Protein AF-A0A431IFY4-F1 (afdb_monomer_lite)

Sequence (72 aa):
RPPALARPGSPRAGSGRTAGTDAGKAWNDADAEALIDEDPRSYKDIDQVMDDQQDLVAVHHTLSQILNYKGV

Foldseek 3Di:
DDDDDDDPDDPPPVPPPPVDDPPQEDDDPVCCVVCVCVPPVVDDDVVVVCVVCVVPDDDPDDDDDRYDDDDD

pLDDT: mean 70.74, std 19.21, range [40.34, 97.5]

Structure (mmCIF, N/CA/C/O backbone):
data_AF-A0A431IFY4-F1
#
_entry.id   AF-A0A431IFY4-F1
#
loop_
_atom_site.group_PDB
_atom_site.id
_atom_site.type_symbol
_atom_site.label_atom_id
_atom_site.label_alt_id
_atom_site.label_comp_id
_atom_site.label_asym_id
_atom_site.label_entity_id
_atom_site.label_seq_id
_atom_site.pdbx_PDB_ins_code
_atom_site.Cartn_x
_atom_site.Cartn_y
_atom_site.Cartn_z
_atom_site.occupancy
_atom_site.B_iso_or_equiv
_atom_site.auth_seq_id
_atom_site.auth_comp_id
_atom_site.auth_asym_id
_atom_site.auth_atom_id
_atom_site.pdbx_PDB_model_num
ATOM 1 N N . ARG A 1 1 ? -4.676 13.306 28.833 1.00 47.16 1 ARG A N 1
ATOM 2 C CA . ARG A 1 1 ? -4.483 12.327 27.735 1.00 47.16 1 ARG A CA 1
ATOM 3 C C . ARG A 1 1 ? -4.139 10.997 28.400 1.00 47.16 1 ARG A C 1
ATOM 5 O O . ARG A 1 1 ? -3.103 10.971 29.054 1.00 47.16 1 ARG A O 1
ATOM 12 N N . PRO A 1 2 ? -5.013 9.977 28.404 1.00 44.53 2 PRO A N 1
ATOM 13 C CA . PRO A 1 2 ? -4.683 8.713 29.060 1.00 44.53 2 PRO A CA 1
ATOM 14 C C . PRO A 1 2 ? -3.600 7.966 28.254 1.00 44.53 2 PRO A C 1
ATOM 16 O O . PRO A 1 2 ? -3.481 8.208 27.048 1.00 44.53 2 PRO A O 1
ATOM 19 N N . PRO A 1 3 ? -2.782 7.116 28.898 1.00 49.69 3 PRO A N 1
ATOM 20 C CA . PRO A 1 3 ? -1.728 6.359 28.231 1.00 49.69 3 PRO A CA 1
ATOM 21 C C . PRO A 1 3 ? -2.329 5.232 27.379 1.00 49.69 3 PRO A C 1
ATOM 23 O O . PRO A 1 3 ? -3.302 4.594 27.780 1.00 49.69 3 PRO A O 1
ATOM 26 N N . ALA A 1 4 ? -1.748 4.995 26.201 1.00 55.31 4 ALA A N 1
ATOM 27 C CA . ALA A 1 4 ? -2.111 3.877 25.339 1.00 55.31 4 ALA A CA 1
ATOM 28 C C . AL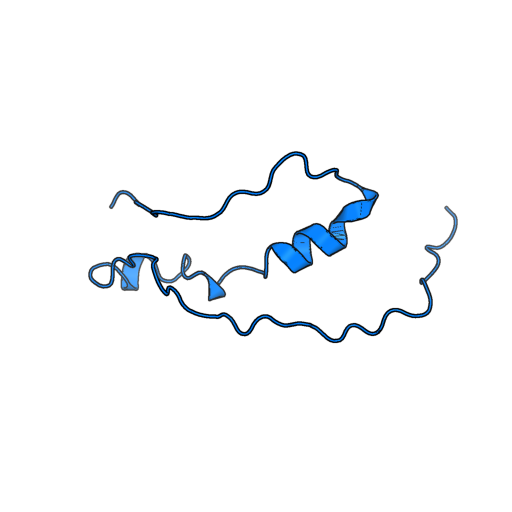A A 1 4 ? -1.877 2.557 26.090 1.00 55.31 4 ALA A C 1
ATOM 30 O O . ALA A 1 4 ? -0.748 2.254 26.479 1.00 55.31 4 ALA A O 1
ATOM 31 N N . LEU A 1 5 ? -2.945 1.787 26.322 1.00 54.84 5 LEU A N 1
ATOM 32 C CA . LEU A 1 5 ? -2.831 0.434 26.854 1.00 54.84 5 LEU A CA 1
ATOM 33 C C . LEU A 1 5 ? -2.066 -0.430 25.844 1.00 54.84 5 LEU A C 1
ATOM 35 O O . LEU A 1 5 ? -2.562 -0.708 24.753 1.00 54.84 5 LEU A O 1
ATOM 39 N N . ALA A 1 6 ? -0.877 -0.888 26.227 1.00 51.50 6 ALA A N 1
ATOM 40 C CA . ALA A 1 6 ? -0.216 -1.995 25.553 1.00 51.50 6 ALA A CA 1
ATOM 41 C C . ALA A 1 6 ? -1.101 -3.246 25.693 1.00 51.50 6 ALA A C 1
ATOM 43 O O . ALA A 1 6 ? -1.384 -3.686 26.809 1.00 51.50 6 ALA A O 1
ATOM 44 N N . ARG A 1 7 ? -1.580 -3.798 24.571 1.00 57.53 7 ARG A N 1
ATOM 45 C CA . ARG A 1 7 ? -2.394 -5.024 24.562 1.00 57.53 7 ARG A CA 1
ATOM 46 C C . ARG A 1 7 ? -1.481 -6.234 24.815 1.00 57.53 7 ARG A C 1
ATOM 48 O O . ARG A 1 7 ? -0.547 -6.435 24.038 1.00 57.53 7 ARG A O 1
ATOM 55 N N . PRO A 1 8 ? -1.718 -7.044 25.862 1.00 45.78 8 PRO A N 1
ATOM 56 C CA . PRO A 1 8 ? -0.910 -8.223 26.126 1.00 45.78 8 PRO A CA 1
ATOM 57 C C . PRO A 1 8 ? -1.410 -9.399 25.280 1.00 45.78 8 PRO A C 1
ATOM 59 O O . PRO A 1 8 ? -2.590 -9.737 25.314 1.00 45.78 8 PRO A O 1
ATOM 62 N N . GLY A 1 9 ? -0.488 -10.035 24.557 1.00 48.69 9 GLY A N 1
ATOM 63 C CA . GLY A 1 9 ? -0.701 -11.342 23.938 1.00 48.69 9 GLY A CA 1
ATOM 64 C C . GLY A 1 9 ? -1.327 -11.308 22.546 1.00 48.69 9 GLY A C 1
ATOM 65 O O . GLY A 1 9 ? -2.512 -11.565 22.379 1.00 48.69 9 GLY A O 1
ATOM 66 N N . SER A 1 10 ? -0.498 -11.120 21.525 1.00 45.78 10 SER A N 1
ATOM 67 C CA . SER A 1 10 ? -0.709 -11.844 20.274 1.00 45.78 10 SER A CA 1
ATOM 68 C C . SER A 1 10 ? 0.647 -12.381 19.834 1.00 45.78 10 SER A C 1
ATOM 70 O O . SER A 1 10 ? 1.605 -11.601 19.779 1.00 45.78 10 SER A O 1
ATOM 72 N N . PRO A 1 11 ? 0.799 -13.692 19.596 1.00 42.12 11 PRO A N 1
ATOM 73 C CA . PRO A 1 11 ? 2.031 -14.210 19.045 1.00 42.12 11 PRO A CA 1
ATOM 74 C C . PRO A 1 11 ? 2.121 -13.657 17.625 1.00 42.12 11 PRO A C 1
ATOM 76 O O . PRO A 1 11 ? 1.480 -14.179 16.719 1.00 42.12 11 PRO A O 1
ATOM 79 N N . ARG A 1 12 ? 2.910 -12.600 17.399 1.00 54.56 12 ARG A N 1
ATOM 80 C CA . ARG A 1 12 ? 3.329 -12.255 16.037 1.00 54.56 12 ARG A CA 1
ATOM 81 C C . ARG A 1 12 ? 4.381 -13.262 15.598 1.00 54.56 12 ARG A C 1
ATOM 83 O O . ARG A 1 12 ? 5.546 -12.943 15.395 1.00 54.56 12 ARG A O 1
ATOM 90 N N . ALA A 1 13 ? 3.934 -14.506 15.426 1.00 44.41 13 ALA A N 1
ATOM 91 C CA . ALA A 1 13 ? 4.380 -15.264 14.285 1.00 44.41 13 ALA A CA 1
ATOM 92 C C . ALA A 1 13 ? 3.998 -14.386 13.098 1.00 44.41 13 ALA A C 1
ATOM 94 O O . ALA A 1 13 ? 2.832 -14.319 12.711 1.00 44.41 13 ALA A O 1
ATOM 95 N N . GLY A 1 14 ? 4.968 -13.629 12.589 1.00 42.34 14 GLY A N 1
ATOM 96 C CA . GLY A 1 14 ? 4.885 -13.189 11.220 1.00 42.34 14 GLY A CA 1
ATOM 97 C C . GLY A 1 14 ? 4.672 -14.465 10.425 1.00 42.34 14 GLY A C 1
ATOM 98 O O . GLY A 1 14 ? 5.622 -15.199 10.162 1.00 42.34 14 GLY A O 1
ATOM 99 N N . SER A 1 15 ? 3.421 -14.742 10.063 1.00 46.25 15 SER A N 1
ATOM 100 C CA . SER A 1 15 ? 3.109 -15.449 8.836 1.00 46.25 15 SER A CA 1
ATOM 101 C C . SER A 1 15 ? 3.589 -14.520 7.730 1.00 46.25 15 SER A C 1
ATOM 103 O O . SER A 1 15 ? 2.798 -13.921 7.006 1.00 46.25 15 SER A O 1
ATOM 105 N N . GLY A 1 16 ? 4.910 -14.348 7.650 1.00 40.34 16 GLY A N 1
ATOM 106 C CA . GLY A 1 16 ? 5.555 -13.887 6.458 1.00 40.34 16 GLY A CA 1
ATOM 107 C C . GLY A 1 16 ? 5.176 -14.946 5.459 1.00 40.34 16 GLY A C 1
ATOM 108 O O . GLY A 1 16 ? 5.776 -16.021 5.424 1.00 40.34 16 GLY A O 1
ATOM 109 N N . ARG A 1 17 ? 4.144 -14.660 4.664 1.00 48.81 17 ARG A N 1
ATOM 110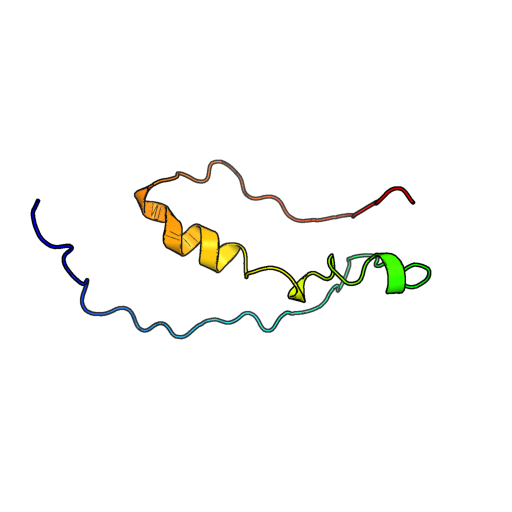 C CA . ARG A 1 17 ? 4.153 -15.180 3.314 1.00 48.81 17 ARG A CA 1
ATOM 111 C C . ARG A 1 17 ? 5.516 -14.761 2.809 1.00 48.81 17 ARG A C 1
ATOM 113 O O . ARG A 1 17 ? 5.798 -13.572 2.677 1.00 48.81 17 ARG A O 1
ATOM 120 N N . THR A 1 18 ? 6.402 -15.743 2.681 1.00 40.97 18 THR A N 1
ATOM 121 C CA . THR A 1 18 ? 7.635 -15.604 1.922 1.00 40.97 18 THR A CA 1
ATOM 122 C C . THR A 1 18 ? 7.258 -14.793 0.699 1.00 40.97 18 THR A C 1
ATOM 124 O O . THR A 1 18 ? 6.298 -15.196 0.042 1.00 40.97 18 THR A O 1
ATOM 127 N N . ALA A 1 19 ? 7.898 -13.642 0.474 1.00 50.19 19 ALA A N 1
ATOM 128 C CA . ALA A 1 19 ? 7.698 -12.838 -0.725 1.00 50.19 19 ALA A CA 1
ATOM 129 C C . ALA A 1 19 ? 7.735 -13.800 -1.920 1.00 50.19 19 ALA A C 1
ATOM 131 O O . ALA A 1 19 ? 8.766 -14.391 -2.234 1.00 50.19 19 ALA A O 1
ATOM 132 N N . GLY A 1 20 ? 6.547 -14.122 -2.420 1.00 42.12 20 GLY A N 1
ATOM 133 C CA . GLY A 1 20 ? 6.251 -15.471 -2.877 1.00 42.12 20 GLY A CA 1
ATOM 134 C C . GLY A 1 20 ? 5.639 -15.397 -4.239 1.00 42.12 20 GLY A C 1
ATOM 135 O O . GLY A 1 20 ? 4.422 -15.455 -4.377 1.00 42.12 20 GLY A O 1
ATOM 136 N N . THR A 1 21 ? 6.548 -15.298 -5.201 1.00 45.44 21 THR A N 1
ATOM 137 C CA . THR A 1 21 ? 6.390 -15.591 -6.619 1.00 45.44 21 THR A CA 1
ATOM 138 C C . THR A 1 21 ? 5.377 -14.738 -7.372 1.00 45.44 21 THR A C 1
ATOM 140 O O . THR A 1 21 ? 4.166 -14.865 -7.216 1.00 45.44 21 THR A O 1
ATOM 143 N N . ASP A 1 22 ? 5.896 -14.002 -8.348 1.00 55.75 22 ASP A N 1
ATOM 144 C CA . ASP A 1 22 ? 5.204 -13.546 -9.558 1.00 55.75 22 ASP A CA 1
ATOM 145 C C . ASP A 1 22 ? 4.694 -14.714 -10.430 1.00 55.75 22 ASP A C 1
ATOM 147 O O . ASP A 1 22 ? 4.638 -14.635 -11.654 1.00 55.75 22 AS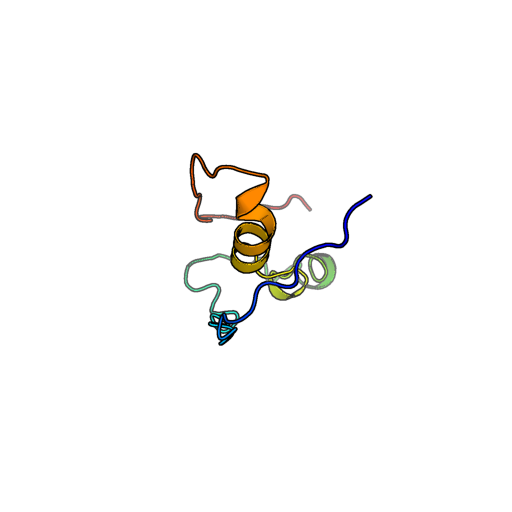P A O 1
ATOM 151 N N . ALA A 1 23 ? 4.305 -15.835 -9.815 1.00 50.94 23 ALA A N 1
ATOM 152 C CA . ALA A 1 23 ? 3.668 -16.947 -10.489 1.00 50.94 23 ALA A CA 1
ATOM 153 C C . ALA A 1 23 ? 2.325 -16.455 -11.048 1.00 50.94 23 ALA A C 1
ATOM 155 O O . ALA A 1 23 ? 1.351 -16.277 -10.318 1.00 50.94 23 ALA A O 1
ATOM 156 N N . GLY A 1 24 ? 2.312 -16.183 -12.354 1.00 52.94 24 GLY A N 1
ATOM 157 C CA . GLY A 1 24 ? 1.164 -15.639 -13.078 1.00 52.94 24 GLY A CA 1
ATOM 158 C C . GLY A 1 24 ? 1.155 -14.117 -13.250 1.00 52.94 24 GLY A C 1
ATOM 159 O O . GLY A 1 24 ? 0.181 -13.601 -13.791 1.00 52.94 24 GLY A O 1
ATOM 160 N N . LYS A 1 25 ? 2.204 -13.391 -12.838 1.00 60.12 25 LYS A N 1
ATOM 161 C CA . LYS A 1 25 ? 2.333 -11.943 -13.065 1.00 60.12 25 LYS A CA 1
ATOM 162 C C . LYS A 1 25 ? 3.444 -11.699 -14.080 1.00 60.12 25 LYS A C 1
ATOM 164 O O . LYS A 1 25 ? 4.590 -12.058 -13.845 1.00 60.12 25 LYS A O 1
ATOM 169 N N . ALA A 1 26 ? 3.101 -11.113 -15.224 1.00 60.22 26 ALA A N 1
ATOM 170 C CA . ALA A 1 26 ? 4.099 -10.711 -16.207 1.00 60.22 26 ALA A CA 1
ATOM 171 C C . ALA A 1 26 ? 4.921 -9.537 -15.650 1.00 60.22 26 ALA A C 1
ATOM 173 O O . ALA A 1 26 ? 4.348 -8.524 -15.242 1.00 60.22 26 ALA A O 1
ATOM 174 N N . TRP A 1 27 ? 6.244 -9.691 -15.630 1.00 65.31 27 TRP A N 1
ATOM 175 C CA . TRP A 1 27 ? 7.202 -8.641 -15.295 1.00 65.31 27 TRP A CA 1
ATOM 176 C C . TRP A 1 27 ? 7.941 -8.206 -16.565 1.00 65.31 27 TRP A C 1
ATOM 178 O O . TRP A 1 27 ? 8.238 -9.034 -17.427 1.00 65.31 27 TRP A O 1
ATOM 188 N N . ASN A 1 28 ? 8.196 -6.904 -16.705 1.00 65.12 28 ASN A N 1
ATOM 189 C CA . ASN A 1 28 ? 8.890 -6.360 -17.868 1.00 65.12 28 ASN A CA 1
ATOM 190 C C . ASN A 1 28 ? 10.408 -6.365 -17.627 1.00 65.12 28 ASN A C 1
ATOM 192 O O . ASN A 1 28 ? 10.991 -5.342 -17.274 1.00 65.12 28 ASN A O 1
ATOM 196 N N . ASP A 1 29 ? 11.036 -7.531 -17.814 1.00 63.50 29 ASP A N 1
ATOM 197 C CA . ASP A 1 29 ? 12.483 -7.726 -17.628 1.00 63.50 29 ASP A CA 1
ATOM 198 C C . ASP A 1 29 ? 13.343 -6.764 -18.470 1.00 63.50 29 ASP A C 1
ATOM 200 O O . ASP A 1 29 ? 14.465 -6.443 -18.083 1.00 63.50 29 ASP A O 1
ATOM 204 N N . ALA A 1 30 ? 12.830 -6.295 -19.614 1.00 68.06 30 ALA A N 1
ATOM 205 C CA . ALA A 1 30 ? 13.579 -5.461 -20.554 1.00 68.06 30 ALA A CA 1
ATOM 206 C C . ALA A 1 30 ? 13.886 -4.051 -20.016 1.00 68.06 30 ALA A C 1
ATOM 208 O O . ALA A 1 30 ? 14.924 -3.493 -20.361 1.00 68.06 30 ALA A O 1
ATOM 209 N N . ASP A 1 31 ? 13.029 -3.517 -19.140 1.00 68.56 31 ASP A N 1
ATOM 210 C CA . ASP A 1 31 ? 13.153 -2.170 -18.564 1.00 68.56 31 ASP A CA 1
ATOM 211 C C . ASP A 1 31 ? 13.451 -2.218 -17.053 1.00 68.56 31 ASP A C 1
ATOM 213 O O . ASP A 1 31 ? 13.235 -1.250 -16.325 1.00 68.56 31 ASP A O 1
ATOM 217 N N . ALA A 1 32 ? 13.951 -3.356 -16.556 1.00 65.44 32 ALA A N 1
ATOM 218 C CA . ALA A 1 32 ? 14.106 -3.627 -15.125 1.00 65.44 32 ALA A CA 1
ATOM 219 C C . ALA A 1 32 ? 14.954 -2.581 -14.373 1.00 65.44 32 ALA A C 1
ATOM 221 O O . ALA A 1 32 ? 14.696 -2.310 -13.202 1.00 65.44 32 ALA A O 1
ATOM 222 N N . GLU A 1 33 ? 15.941 -1.969 -15.033 1.00 68.81 33 GLU A N 1
ATOM 223 C CA . GLU A 1 33 ? 16.806 -0.942 -14.435 1.00 68.81 33 GLU A CA 1
ATOM 224 C C . GLU A 1 33 ? 16.053 0.375 -14.167 1.00 68.81 33 GLU A C 1
ATOM 226 O O . GLU A 1 33 ? 16.331 1.053 -13.179 1.00 68.81 33 GLU A O 1
ATOM 231 N N . ALA A 1 34 ? 15.047 0.697 -14.989 1.00 69.19 34 ALA A N 1
ATOM 232 C CA . ALA A 1 34 ? 14.175 1.859 -14.810 1.00 69.19 34 ALA A CA 1
ATOM 233 C C . ALA A 1 34 ? 13.012 1.606 -13.830 1.00 69.19 34 ALA A C 1
ATOM 235 O O . ALA A 1 34 ? 12.344 2.555 -13.435 1.00 69.19 34 ALA A O 1
ATOM 236 N N . LEU A 1 35 ? 12.771 0.345 -13.445 1.00 67.00 35 LEU A N 1
ATOM 237 C CA . LEU A 1 35 ? 11.626 -0.092 -12.630 1.00 67.00 35 LEU A CA 1
ATOM 238 C C . LEU A 1 35 ? 12.044 -0.680 -11.269 1.00 67.00 35 LEU A C 1
ATOM 240 O O . LEU A 1 35 ? 11.242 -1.322 -10.588 1.00 67.00 35 LEU A O 1
ATOM 244 N N . ILE A 1 36 ? 13.310 -0.513 -10.880 1.00 70.25 36 ILE A N 1
ATOM 245 C CA . ILE A 1 36 ? 13.900 -1.165 -9.703 1.00 70.25 36 ILE A CA 1
ATOM 246 C C . ILE A 1 36 ? 13.274 -0.707 -8.377 1.00 70.25 36 ILE A C 1
ATOM 248 O O . ILE A 1 36 ? 13.135 -1.496 -7.441 1.00 70.25 36 ILE A O 1
ATOM 252 N N . ASP A 1 37 ? 12.860 0.556 -8.289 1.00 70.31 37 ASP A N 1
ATOM 253 C CA . ASP A 1 37 ? 12.160 1.115 -7.130 1.00 70.31 37 ASP A CA 1
ATOM 254 C C . ASP A 1 37 ? 10.712 0.622 -7.023 1.00 70.31 37 ASP A C 1
ATOM 256 O O . ASP A 1 37 ? 10.103 0.705 -5.957 1.00 70.31 37 ASP A O 1
ATOM 260 N N . GLU A 1 38 ? 10.192 0.026 -8.091 1.00 72.94 38 GLU A N 1
ATOM 261 C CA . GLU A 1 38 ? 8.829 -0.478 -8.168 1.00 72.94 38 GLU A CA 1
ATOM 262 C C . GLU A 1 38 ? 8.739 -2.011 -8.089 1.00 72.94 38 GLU A C 1
ATOM 264 O O . GLU A 1 38 ? 7.651 -2.575 -8.269 1.00 72.94 38 GLU A O 1
ATOM 269 N N . ASP A 1 39 ? 9.861 -2.688 -7.813 1.00 76.00 39 ASP A N 1
ATOM 270 C CA . ASP A 1 39 ? 9.876 -4.105 -7.447 1.00 76.00 39 ASP A CA 1
ATOM 271 C C . ASP A 1 39 ? 8.945 -4.326 -6.236 1.00 76.00 39 ASP A C 1
ATOM 273 O O . ASP A 1 39 ? 9.001 -3.562 -5.266 1.00 76.00 39 ASP A O 1
ATOM 277 N N . PRO A 1 40 ? 8.093 -5.369 -6.229 1.00 73.94 40 PRO A N 1
ATOM 278 C CA . PRO A 1 40 ? 7.183 -5.632 -5.113 1.00 73.94 40 PRO A CA 1
ATOM 279 C C . PRO A 1 40 ? 7.863 -5.696 -3.736 1.00 73.94 40 PRO A C 1
ATOM 281 O O . PRO A 1 40 ? 7.236 -5.383 -2.725 1.00 73.94 40 PRO A O 1
ATOM 284 N N . ARG A 1 41 ? 9.142 -6.083 -3.679 1.00 78.75 41 ARG A N 1
ATOM 285 C CA . ARG A 1 41 ? 9.944 -6.178 -2.449 1.00 78.75 41 ARG A CA 1
ATOM 286 C C . ARG A 1 41 ? 10.419 -4.818 -1.935 1.00 78.75 41 ARG A C 1
ATOM 288 O O . ARG A 1 41 ? 10.845 -4.736 -0.785 1.00 78.75 41 ARG A O 1
ATOM 295 N N . SER A 1 42 ? 10.337 -3.770 -2.752 1.00 83.19 42 SER A N 1
ATOM 296 C CA . SER A 1 42 ? 10.622 -2.387 -2.352 1.00 83.19 42 SER A CA 1
ATOM 297 C C . SER A 1 42 ? 9.500 -1.791 -1.488 1.00 83.19 42 SER A C 1
ATOM 299 O O . SER A 1 42 ? 9.704 -0.776 -0.819 1.00 83.19 42 SER A O 1
ATOM 301 N N . TYR A 1 43 ? 8.329 -2.438 -1.437 1.00 84.81 43 TYR A N 1
ATOM 302 C CA . TYR A 1 43 ? 7.181 -2.029 -0.626 1.00 84.81 43 TYR A CA 1
ATOM 303 C C . TYR A 1 43 ? 6.984 -2.911 0.619 1.00 84.81 43 TYR A C 1
ATOM 305 O O . TYR A 1 43 ? 7.536 -4.001 0.755 1.00 84.81 43 TYR A O 1
ATOM 313 N N . LYS A 1 44 ? 6.162 -2.426 1.558 1.00 90.56 44 LYS A N 1
ATOM 314 C CA . LYS A 1 44 ? 5.730 -3.197 2.737 1.00 90.56 44 LYS A CA 1
ATOM 315 C C . LYS A 1 44 ? 4.734 -4.286 2.334 1.00 90.56 44 LYS A C 1
ATOM 317 O O . LYS A 1 44 ? 3.986 -4.106 1.377 1.00 90.56 44 LYS A O 1
ATOM 322 N N . ASP A 1 45 ? 4.650 -5.357 3.126 1.00 90.50 45 ASP A N 1
ATOM 323 C CA . ASP A 1 45 ? 3.559 -6.331 2.992 1.00 90.50 45 ASP A CA 1
ATOM 324 C C . ASP A 1 45 ? 2.216 -5.635 3.257 1.00 90.50 45 ASP A C 1
ATOM 326 O O 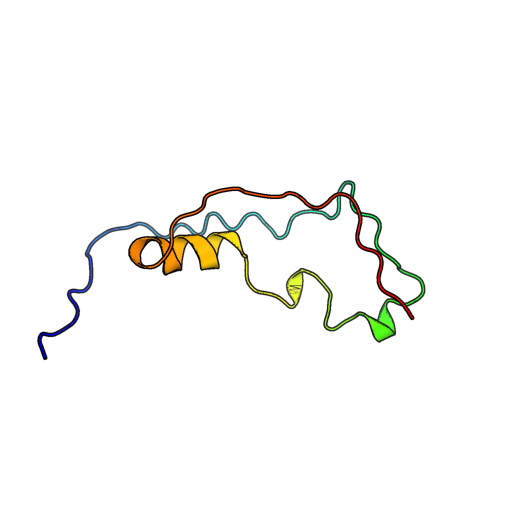. ASP A 1 45 ? 1.955 -5.155 4.366 1.00 90.50 45 ASP A O 1
ATOM 330 N N . ILE A 1 46 ? 1.381 -5.553 2.220 1.00 89.81 46 ILE A N 1
ATOM 331 C CA . ILE A 1 46 ? 0.100 -4.852 2.273 1.00 89.81 46 ILE A CA 1
ATOM 332 C C . ILE A 1 46 ? -0.847 -5.463 3.304 1.00 89.81 46 ILE A C 1
ATOM 334 O O . ILE A 1 46 ? -1.546 -4.722 3.988 1.00 89.81 46 ILE A O 1
ATOM 338 N N . ASP A 1 47 ? -0.835 -6.781 3.499 1.00 91.31 47 ASP A N 1
ATOM 339 C CA . ASP A 1 47 ? -1.750 -7.397 4.461 1.00 91.31 47 ASP A CA 1
ATOM 340 C C . ASP A 1 47 ? -1.349 -7.061 5.891 1.00 91.31 47 ASP A C 1
ATOM 342 O O . ASP A 1 47 ? -2.212 -6.842 6.738 1.00 91.31 47 ASP A O 1
ATOM 346 N N . GLN A 1 48 ? -0.043 -6.948 6.153 1.00 94.88 48 GLN A N 1
ATOM 347 C CA . GLN A 1 48 ? 0.429 -6.489 7.451 1.00 94.88 48 GLN A CA 1
ATOM 348 C C . GLN A 1 48 ? 0.014 -5.036 7.706 1.00 94.88 48 GLN A C 1
ATOM 350 O O . GLN A 1 48 ? -0.410 -4.703 8.811 1.00 94.88 48 GLN A O 1
ATOM 355 N N . VAL A 1 49 ? 0.096 -4.179 6.683 1.00 95.62 49 VAL A N 1
ATOM 356 C CA . VAL A 1 49 ? -0.366 -2.788 6.776 1.00 95.62 49 VAL A CA 1
ATOM 357 C C . VAL A 1 49 ? -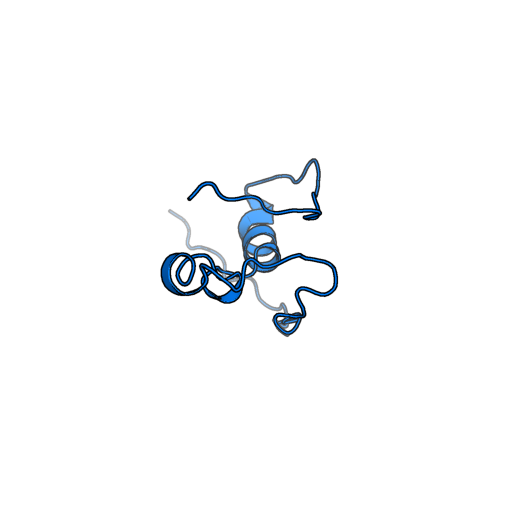1.870 -2.723 7.060 1.00 95.62 49 VAL A C 1
ATOM 359 O O . VAL A 1 49 ? -2.286 -1.925 7.895 1.00 95.62 49 VAL A O 1
ATOM 362 N N . MET A 1 50 ? -2.685 -3.557 6.409 1.00 95.50 50 MET A N 1
ATOM 363 C CA . MET A 1 50 ? -4.135 -3.564 6.625 1.00 95.50 50 MET A CA 1
ATOM 364 C C . MET A 1 50 ? -4.524 -4.116 8.007 1.00 95.50 50 MET A C 1
ATOM 366 O O . MET A 1 50 ? -5.409 -3.547 8.645 1.00 95.50 50 MET A O 1
ATOM 370 N N . ASP A 1 51 ? -3.844 -5.157 8.505 1.00 95.69 51 ASP A N 1
ATOM 371 C CA . ASP A 1 51 ? -4.025 -5.684 9.873 1.00 95.69 51 ASP A CA 1
ATOM 372 C C . ASP A 1 51 ? -3.721 -4.616 10.937 1.00 95.69 51 ASP A C 1
ATOM 374 O O . ASP A 1 51 ? -4.485 -4.422 11.885 1.00 95.69 51 ASP A O 1
ATOM 378 N N . ASP A 1 52 ? -2.644 -3.851 10.735 1.00 97.50 52 ASP A N 1
ATOM 379 C CA . ASP A 1 52 ? -2.221 -2.777 11.640 1.00 97.50 52 ASP A CA 1
ATOM 380 C C . ASP A 1 52 ? -3.198 -1.587 11.682 1.00 97.50 52 ASP A C 1
ATOM 382 O O . ASP A 1 52 ? -3.067 -0.729 12.554 1.00 97.50 52 ASP A O 1
ATOM 386 N N . GLN A 1 53 ? -4.138 -1.484 10.737 1.00 97.25 53 GLN A N 1
ATOM 387 C CA . GLN A 1 53 ? -5.083 -0.362 10.613 1.00 97.25 53 GLN A CA 1
ATOM 388 C C . GLN A 1 53 ? -6.547 -0.767 10.848 1.00 97.25 53 GLN A C 1
ATOM 390 O O . GLN A 1 53 ? -7.449 0.052 10.666 1.00 97.25 53 GLN A O 1
ATOM 395 N N . GLN A 1 54 ? -6.808 -2.012 11.256 1.00 96.25 54 GLN A N 1
ATOM 396 C CA . GLN A 1 54 ? -8.163 -2.571 11.375 1.00 96.25 54 GLN A CA 1
ATOM 397 C C . GLN A 1 54 ? -9.104 -1.814 12.332 1.00 96.25 54 GLN A C 1
ATOM 399 O O . GLN A 1 54 ? -10.320 -1.959 12.245 1.00 96.25 54 GLN A O 1
ATOM 404 N N . ASP A 1 55 ? -8.569 -1.035 13.275 1.00 96.69 55 ASP A N 1
ATOM 405 C CA . ASP A 1 55 ? -9.345 -0.218 14.213 1.00 96.69 55 ASP A CA 1
ATOM 406 C C . ASP A 1 55 ? -9.760 1.143 13.631 1.00 96.69 55 ASP A C 1
ATOM 408 O O . ASP A 1 55 ? -10.616 1.822 14.200 1.00 96.69 55 ASP A O 1
ATOM 412 N N . LEU A 1 56 ? -9.177 1.532 12.493 1.00 97.38 56 LEU A N 1
ATOM 413 C CA . LEU A 1 56 ? -9.397 2.818 11.833 1.00 97.38 56 LEU A CA 1
ATOM 414 C C . LEU A 1 56 ? -10.165 2.697 10.514 1.00 97.38 56 LEU A C 1
ATOM 416 O O . LEU A 1 56 ? -10.811 3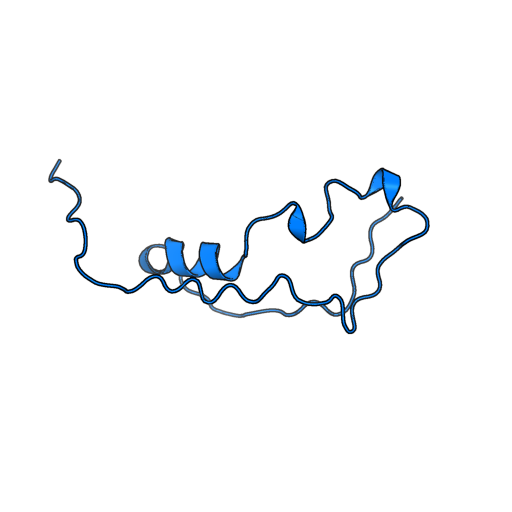.662 10.101 1.00 97.38 56 LEU A O 1
ATOM 420 N N . VAL A 1 57 ? -10.097 1.546 9.840 1.00 96.12 57 VAL A N 1
ATOM 421 C CA . VAL A 1 57 ? -10.692 1.350 8.510 1.00 96.12 57 VAL A CA 1
ATOM 422 C C . VAL A 1 57 ? -11.503 0.060 8.419 1.00 96.12 57 VAL A C 1
ATOM 424 O O . VAL A 1 57 ? -11.247 -0.908 9.128 1.00 96.12 57 VAL A O 1
ATOM 427 N N . ALA A 1 58 ? -12.463 0.031 7.492 1.00 96.06 58 ALA A N 1
ATOM 428 C CA . ALA A 1 58 ? -13.215 -1.167 7.132 1.00 96.06 58 ALA A CA 1
ATOM 429 C C . ALA A 1 58 ? -12.928 -1.553 5.675 1.00 96.06 58 ALA A C 1
ATOM 431 O O . ALA A 1 58 ? -12.991 -0.716 4.772 1.00 96.06 58 ALA A O 1
ATOM 432 N N . VAL A 1 59 ? -12.632 -2.832 5.435 1.00 95.06 59 VAL A N 1
ATOM 433 C CA . VAL A 1 59 ? -12.423 -3.361 4.083 1.00 95.06 59 VAL A CA 1
ATOM 434 C C . VAL A 1 59 ? -13.774 -3.710 3.469 1.00 95.06 59 VAL A C 1
ATOM 436 O O . VAL A 1 59 ? -14.462 -4.609 3.941 1.00 95.06 59 VAL A O 1
ATOM 439 N N . HIS A 1 60 ? -14.140 -3.019 2.390 1.00 97.19 60 HIS A N 1
ATOM 440 C CA . HIS A 1 60 ? -15.336 -3.357 1.614 1.00 97.19 60 HIS A CA 1
ATOM 441 C C . HIS A 1 60 ? -15.055 -4.436 0.565 1.00 97.19 60 HIS A C 1
ATOM 443 O O . HIS A 1 60 ? -15.870 -5.335 0.369 1.00 97.19 60 HIS A O 1
ATOM 449 N N . HIS A 1 61 ? -13.894 -4.360 -0.093 1.00 97.50 61 HIS A N 1
ATOM 450 C CA . HIS A 1 61 ? -13.492 -5.270 -1.162 1.00 97.50 61 HIS A CA 1
ATOM 451 C C . HIS A 1 61 ? -11.978 -5.503 -1.142 1.00 97.50 61 HIS A C 1
ATOM 453 O O . HIS A 1 61 ? -11.212 -4.603 -0.799 1.00 97.50 61 HIS A O 1
ATOM 459 N N . THR A 1 62 ? -11.560 -6.691 -1.576 1.00 94.31 62 THR A N 1
ATOM 460 C CA . THR A 1 62 ? -10.153 -7.060 -1.780 1.00 94.31 62 THR A CA 1
ATOM 461 C C . THR A 1 62 ? -9.946 -7.387 -3.252 1.00 94.31 62 THR A C 1
ATOM 463 O O . THR A 1 62 ? -10.722 -8.144 -3.833 1.00 94.31 62 THR A O 1
ATOM 466 N N . LEU A 1 63 ? -8.912 -6.810 -3.859 1.00 94.06 63 LEU A N 1
ATOM 467 C CA . LEU A 1 63 ? -8.577 -7.005 -5.269 1.00 94.06 63 LEU A CA 1
ATOM 468 C C . LEU A 1 63 ? -7.277 -7.799 -5.393 1.00 94.06 63 LEU A C 1
ATOM 470 O O . LEU A 1 63 ? -6.366 -7.633 -4.584 1.00 94.06 63 LEU A O 1
ATOM 474 N N . SER A 1 64 ? -7.183 -8.630 -6.428 1.00 88.88 64 SER A N 1
ATOM 475 C CA . SER A 1 64 ? -5.955 -9.323 -6.814 1.00 88.88 64 SER A CA 1
ATOM 476 C C . SER A 1 64 ? -5.470 -8.830 -8.176 1.00 88.88 64 SER A C 1
ATOM 478 O O . SER A 1 64 ? -6.256 -8.527 -9.075 1.00 88.88 64 SER A O 1
ATOM 480 N N . GLN A 1 65 ? -4.151 -8.719 -8.319 1.00 83.44 65 GLN A N 1
ATOM 481 C CA . GLN A 1 65 ? -3.532 -8.260 -9.557 1.00 83.44 65 GLN A CA 1
ATOM 482 C C . GLN A 1 65 ? -3.605 -9.343 -10.640 1.00 83.44 65 GLN A C 1
ATOM 484 O O . GLN A 1 65 ? -3.237 -10.489 -10.389 1.00 83.44 65 GLN A O 1
ATOM 489 N N . ILE A 1 66 ? -4.004 -8.941 -11.851 1.00 86.81 66 ILE A N 1
ATOM 490 C CA . ILE A 1 66 ? -3.982 -9.780 -13.062 1.00 86.81 66 ILE A CA 1
ATOM 491 C C . ILE A 1 66 ? -2.844 -9.344 -13.998 1.00 86.81 66 ILE A C 1
ATOM 493 O O . ILE A 1 66 ? -2.044 -10.167 -14.426 1.00 86.81 66 ILE A O 1
ATOM 497 N N . LEU A 1 67 ? -2.736 -8.044 -14.285 1.00 81.00 67 LEU A N 1
ATOM 498 C CA . LEU A 1 67 ? -1.703 -7.454 -15.139 1.00 81.00 67 LEU A CA 1
ATOM 499 C C . LEU A 1 67 ? -1.282 -6.100 -14.567 1.00 81.00 67 LEU A C 1
ATOM 501 O O . LEU A 1 67 ? -2.115 -5.367 -14.039 1.00 81.00 67 LEU A O 1
ATOM 505 N N . ASN A 1 68 ? -0.001 -5.773 -14.708 1.00 78.12 68 ASN A N 1
ATOM 506 C CA . ASN A 1 68 ? 0.532 -4.443 -14.456 1.00 78.12 68 ASN A CA 1
ATOM 507 C C . ASN A 1 68 ? 1.134 -3.915 -15.762 1.00 78.12 68 ASN A C 1
ATOM 509 O O . ASN A 1 68 ? 2.025 -4.551 -16.320 1.00 78.12 68 ASN A O 1
ATOM 513 N N . TYR A 1 69 ? 0.629 -2.790 -16.261 1.00 79.56 69 TYR A N 1
ATOM 514 C CA . TYR A 1 69 ? 1.178 -2.107 -17.428 1.00 79.56 69 TYR A CA 1
ATOM 515 C C . TYR A 1 69 ? 1.599 -0.708 -17.003 1.00 79.56 69 TYR A C 1
ATOM 517 O O . TYR A 1 69 ? 0.771 0.079 -16.544 1.00 79.56 69 TYR A O 1
ATOM 525 N N . LYS A 1 70 ? 2.890 -0.425 -17.146 1.00 73.81 70 LYS A N 1
ATOM 526 C CA . LYS A 1 70 ? 3.494 0.865 -16.834 1.00 73.81 70 LYS A CA 1
ATOM 527 C C . LYS A 1 70 ? 3.945 1.488 -18.146 1.00 73.81 70 LYS A C 1
ATOM 529 O O . LYS A 1 70 ? 4.553 0.805 -18.967 1.00 73.81 70 LYS A O 1
ATOM 534 N N . GLY A 1 71 ? 3.566 2.742 -18.373 1.00 73.25 71 GLY A N 1
ATOM 535 C CA . GLY A 1 71 ? 4.062 3.492 -19.521 1.00 73.25 71 GLY A CA 1
ATOM 536 C C . GLY A 1 71 ? 5.543 3.791 -19.323 1.00 73.25 71 GLY A C 1
ATOM 537 O O . GLY A 1 71 ? 5.928 4.197 -18.228 1.00 73.25 71 GLY A O 1
ATOM 538 N N . VAL A 1 72 ? 6.336 3.560 -20.365 1.00 59.97 72 VAL A N 1
ATOM 539 C CA . VAL A 1 72 ? 7.700 4.092 -20.501 1.00 59.97 72 VAL A CA 1
ATOM 540 C C . VAL A 1 72 ? 7.661 5.554 -20.917 1.00 59.97 72 VAL A C 1
ATOM 542 O O . VAL A 1 72 ? 6.774 5.907 -21.731 1.00 59.97 72 VAL A O 1
#

Secondary structure (DSSP, 8-state):
-PPP-PPP----------S---TT----GGGTTTSGGGSGGGS--HHHHHHTTTTT---------S------

Radius of gyration: 17.33 Å; chains: 1; bounding box: 32×29×50 Å